Protein AF-A0A7W2D9W7-F1 (afdb_monomer_lite)

Radius of gyration: 21.61 Å; chains: 1; bounding box: 45×12×54 Å

Structure (mmCIF, N/CA/C/O backbone):
data_AF-A0A7W2D9W7-F1
#
_entry.id   AF-A0A7W2D9W7-F1
#
loop_
_atom_site.group_PDB
_atom_site.id
_atom_site.type_symbol
_atom_site.label_atom_id
_atom_site.label_alt_id
_atom_site.label_comp_id
_atom_site.label_asym_id
_atom_site.label_entity_id
_atom_site.label_seq_id
_atom_site.pdbx_PDB_ins_code
_atom_site.Cartn_x
_atom_site.Cartn_y
_atom_site.Cartn_z
_atom_site.occupancy
_atom_site.B_iso_or_equiv
_atom_site.auth_seq_id
_atom_site.auth_comp_id
_atom_site.auth_asym_id
_atom_site.auth_atom_id
_atom_site.pdbx_PDB_model_num
ATOM 1 N N . TRP A 1 1 ? 17.593 -4.191 23.555 1.00 75.06 1 TRP A N 1
ATOM 2 C CA . TRP A 1 1 ? 18.612 -3.482 22.764 1.00 75.06 1 TRP A CA 1
ATOM 3 C C . TRP A 1 1 ? 18.140 -3.491 21.316 1.00 75.06 1 TRP A C 1
ATOM 5 O O . TRP A 1 1 ? 17.527 -4.473 20.916 1.00 75.06 1 TRP A O 1
ATOM 15 N N . PHE A 1 2 ? 18.337 -2.406 20.571 1.00 84.88 2 PHE A N 1
ATOM 16 C CA . PHE A 1 2 ? 18.086 -2.353 19.126 1.00 84.88 2 PHE A CA 1
ATOM 17 C C . PHE A 1 2 ? 19.393 -1.935 18.450 1.00 84.88 2 PHE A C 1
ATOM 19 O O . PHE A 1 2 ? 20.117 -1.113 19.010 1.00 84.88 2 PHE A O 1
ATOM 26 N N . LEU A 1 3 ? 19.695 -2.510 17.287 1.00 89.69 3 LEU A N 1
ATOM 27 C CA . LEU A 1 3 ? 20.858 -2.172 16.470 1.00 89.69 3 LEU A CA 1
ATOM 28 C C . LEU A 1 3 ? 20.359 -1.716 15.101 1.00 89.69 3 LEU A C 1
ATOM 30 O O . LEU A 1 3 ? 19.605 -2.438 14.452 1.00 89.69 3 LEU A O 1
ATOM 34 N N . PHE A 1 4 ? 20.790 -0.536 14.671 1.00 88.56 4 PHE A N 1
ATOM 35 C CA . PHE A 1 4 ? 20.660 -0.122 13.281 1.00 88.56 4 PHE A CA 1
ATOM 36 C C . PHE A 1 4 ? 21.893 -0.611 12.526 1.00 88.56 4 PHE A C 1
ATOM 38 O O . PHE A 1 4 ? 23.001 -0.163 12.808 1.00 88.56 4 PHE A O 1
ATOM 45 N N . ALA A 1 5 ? 21.695 -1.552 11.606 1.00 92.38 5 ALA A N 1
ATOM 46 C CA . ALA A 1 5 ? 22.737 -2.033 10.712 1.00 92.38 5 ALA A CA 1
ATOM 47 C C . ALA A 1 5 ? 22.568 -1.368 9.345 1.00 92.38 5 ALA A C 1
ATOM 49 O O . ALA A 1 5 ? 21.471 -1.371 8.784 1.00 92.38 5 ALA A O 1
ATOM 50 N N . THR A 1 6 ? 23.648 -0.798 8.824 1.00 94.88 6 THR A N 1
ATOM 51 C CA . THR A 1 6 ? 23.718 -0.290 7.455 1.00 94.88 6 THR A CA 1
ATOM 52 C C . THR A 1 6 ? 24.395 -1.329 6.570 1.00 94.88 6 THR A C 1
ATOM 54 O O . THR A 1 6 ? 25.281 -2.058 7.017 1.00 94.88 6 THR A O 1
ATOM 57 N N . CYS A 1 7 ? 23.980 -1.401 5.312 1.00 94.25 7 CYS A N 1
ATOM 58 C CA . CYS A 1 7 ? 24.693 -2.130 4.274 1.00 94.25 7 CYS A CA 1
ATOM 59 C C . CYS A 1 7 ? 24.935 -1.195 3.094 1.00 94.25 7 CYS A C 1
ATOM 61 O O . CYS A 1 7 ? 24.112 -0.327 2.797 1.00 94.25 7 CYS A O 1
ATOM 63 N N . GLU A 1 8 ? 26.078 -1.370 2.441 1.00 94.00 8 GLU A N 1
ATOM 64 C CA . GLU A 1 8 ? 26.345 -0.726 1.164 1.00 94.00 8 GLU A CA 1
ATOM 65 C C . GLU A 1 8 ? 25.652 -1.536 0.071 1.00 94.00 8 GLU A C 1
ATOM 67 O O . GLU A 1 8 ? 25.901 -2.733 -0.089 1.00 94.00 8 GLU A O 1
ATOM 72 N N . VAL A 1 9 ? 24.746 -0.887 -0.655 1.00 93.94 9 VAL A N 1
ATOM 73 C CA . VAL A 1 9 ? 24.125 -1.449 -1.853 1.00 93.94 9 VAL A CA 1
ATOM 74 C C . VAL A 1 9 ? 24.799 -0.768 -3.041 1.00 93.94 9 VAL A C 1
ATOM 76 O O . VAL A 1 9 ? 24.730 0.459 -3.121 1.00 93.94 9 VAL A O 1
ATOM 79 N N . PRO A 1 10 ? 25.479 -1.512 -3.931 1.00 93.31 10 PRO A N 1
ATOM 80 C CA . PRO A 1 10 ? 26.125 -0.910 -5.087 1.00 93.31 10 PRO A CA 1
ATOM 81 C C . PRO A 1 10 ? 25.073 -0.270 -5.993 1.00 93.31 10 PRO A C 1
ATOM 83 O O . PRO A 1 10 ? 24.025 -0.864 -6.259 1.00 93.31 10 PRO A O 1
ATOM 86 N N . GLU A 1 11 ? 25.358 0.937 -6.477 1.00 92.31 11 GLU A N 1
ATOM 87 C CA . GLU A 1 11 ? 24.526 1.569 -7.496 1.00 92.31 11 GLU A CA 1
ATOM 88 C C . GLU A 1 11 ? 24.590 0.756 -8.792 1.00 92.31 11 GLU A C 1
ATOM 90 O O . GLU A 1 11 ? 25.656 0.303 -9.220 1.00 92.31 11 GLU A O 1
ATOM 95 N N . ALA A 1 12 ? 23.432 0.558 -9.421 1.00 90.56 12 ALA A N 1
ATOM 96 C CA . ALA A 1 12 ? 23.390 -0.033 -10.748 1.00 90.56 12 ALA A CA 1
ATOM 97 C C . ALA A 1 12 ? 24.013 0.946 -11.763 1.00 90.56 12 ALA A C 1
ATOM 99 O O . ALA A 1 12 ? 23.774 2.153 -11.658 1.00 90.56 12 ALA A O 1
ATOM 100 N N . PRO A 1 13 ? 24.782 0.463 -12.757 1.00 91.94 13 PRO A N 1
ATOM 101 C CA . PRO A 1 13 ? 25.277 1.322 -13.825 1.00 91.94 13 PRO A CA 1
ATOM 102 C C . PRO A 1 13 ? 24.103 1.960 -14.576 1.00 91.94 13 PRO A C 1
ATOM 104 O O . PRO A 1 13 ? 23.042 1.350 -14.729 1.00 91.94 13 PRO A O 1
ATOM 107 N N . LEU A 1 14 ? 24.300 3.188 -15.060 1.00 91.56 14 LEU A N 1
ATOM 108 C CA . LEU A 1 14 ? 23.282 3.893 -15.831 1.00 91.56 14 LEU A CA 1
ATOM 109 C C . LEU A 1 14 ? 22.922 3.094 -17.091 1.00 91.56 14 LEU A C 1
ATOM 111 O O . LEU A 1 14 ? 23.795 2.752 -17.887 1.00 91.56 14 LEU A O 1
ATOM 115 N N . ASN A 1 15 ? 21.627 2.851 -17.294 1.00 90.81 15 ASN A N 1
ATOM 116 C CA . ASN A 1 15 ? 21.125 2.305 -18.548 1.00 90.81 15 ASN A CA 1
ATOM 117 C C . ASN A 1 15 ? 20.927 3.446 -19.559 1.00 90.81 15 ASN A C 1
ATOM 119 O O . ASN A 1 15 ? 19.918 4.148 -19.501 1.00 90.81 15 ASN A O 1
ATOM 123 N N . ALA A 1 16 ? 21.914 3.660 -20.433 1.00 93.62 16 ALA A N 1
ATOM 124 C CA . ALA A 1 16 ? 21.889 4.730 -21.433 1.00 93.62 16 ALA A CA 1
ATOM 125 C C . ALA A 1 16 ? 20.918 4.453 -22.597 1.00 93.62 16 ALA A C 1
ATOM 127 O O . ALA A 1 16 ? 20.392 5.401 -23.174 1.00 93.62 16 ALA A O 1
ATOM 128 N N . ASP A 1 17 ? 20.644 3.177 -22.886 1.00 94.56 17 ASP A N 1
ATOM 129 C CA . ASP A 1 17 ? 19.849 2.730 -24.033 1.00 94.56 17 ASP A CA 1
ATOM 130 C C . ASP A 1 17 ? 18.748 1.752 -23.571 1.00 94.56 17 ASP A C 1
ATOM 132 O O . ASP A 1 17 ? 18.879 0.531 -23.711 1.00 94.56 17 ASP A O 1
ATOM 136 N N . PRO A 1 18 ? 17.657 2.253 -22.960 1.00 92.44 18 PRO A N 1
ATOM 137 C CA . PRO A 1 18 ? 16.559 1.406 -22.514 1.00 92.44 18 PRO A CA 1
ATOM 138 C C . PRO A 1 18 ? 15.865 0.734 -23.705 1.00 92.44 18 PRO A C 1
ATOM 140 O O . PRO A 1 18 ? 15.487 1.386 -24.674 1.00 92.44 18 PRO A O 1
ATOM 143 N N . VAL A 1 19 ? 15.671 -0.583 -23.602 1.00 94.88 19 VAL A N 1
ATOM 144 C CA . VAL A 1 19 ? 15.022 -1.395 -24.645 1.00 94.88 19 VAL A CA 1
ATOM 145 C C . VAL A 1 19 ? 13.515 -1.133 -24.710 1.00 94.88 19 VAL A C 1
ATOM 147 O O . VAL A 1 19 ? 12.939 -1.174 -25.793 1.00 94.88 19 VAL A O 1
ATOM 150 N N . ASP A 1 20 ? 12.881 -0.877 -23.562 1.00 93.94 20 ASP A N 1
ATOM 151 C CA . ASP A 1 20 ? 11.442 -0.629 -23.457 1.00 93.94 20 ASP A CA 1
ATOM 152 C C . ASP A 1 20 ? 11.089 0.086 -22.137 1.00 93.94 20 ASP A C 1
ATOM 154 O O . ASP A 1 20 ? 11.919 0.185 -21.225 1.00 93.94 20 ASP A O 1
ATOM 158 N N . PHE A 1 21 ? 9.845 0.552 -22.023 1.00 93.75 21 PHE A N 1
ATOM 159 C CA . PHE A 1 21 ? 9.275 1.173 -20.833 1.00 93.75 21 PHE A CA 1
ATOM 160 C C . PHE A 1 21 ? 7.970 0.491 -20.419 1.00 93.75 21 PHE A C 1
ATOM 162 O O . PHE A 1 21 ? 7.060 0.306 -21.223 1.00 93.75 21 PHE A O 1
ATOM 169 N N . LEU A 1 22 ? 7.831 0.219 -19.120 1.00 95.81 22 LEU A N 1
ATOM 170 C CA . LEU A 1 22 ? 6.571 -0.229 -18.536 1.00 95.81 22 LEU A CA 1
ATOM 171 C C . LEU A 1 22 ? 5.832 0.964 -17.922 1.00 95.81 22 LEU A C 1
ATOM 173 O O . LEU A 1 22 ? 6.270 1.529 -16.918 1.00 95.81 22 LEU A O 1
ATOM 177 N N . GLY A 1 23 ? 4.703 1.348 -18.515 1.00 97.31 23 GLY A N 1
ATOM 178 C CA . GLY A 1 23 ? 3.797 2.327 -17.922 1.00 97.31 23 GLY A CA 1
ATOM 179 C C . GLY A 1 23 ? 3.005 1.690 -16.785 1.00 97.31 23 GLY A C 1
ATOM 180 O O . GLY A 1 23 ? 2.501 0.581 -16.941 1.00 97.31 23 GLY A O 1
ATOM 181 N N . VAL A 1 24 ? 2.877 2.383 -15.652 1.00 97.88 24 VAL A N 1
ATOM 182 C CA . VAL A 1 24 ? 2.089 1.916 -14.502 1.00 97.88 24 VAL A CA 1
ATOM 183 C C . VAL A 1 24 ? 1.171 3.037 -14.022 1.00 97.88 24 VAL A C 1
ATOM 185 O O . VAL A 1 24 ? 1.651 4.092 -13.610 1.00 97.88 24 VAL A O 1
ATOM 188 N N . ASP A 1 25 ? -0.139 2.799 -14.045 1.00 97.19 25 ASP A N 1
ATOM 189 C CA . ASP A 1 25 ? -1.146 3.659 -13.416 1.00 97.19 25 ASP A CA 1
ATOM 190 C C . ASP A 1 25 ? -1.553 3.094 -12.049 1.00 97.19 25 ASP A C 1
ATOM 192 O O . ASP A 1 25 ? -1.779 1.890 -11.906 1.00 97.19 25 ASP A O 1
ATOM 196 N N . LEU A 1 26 ? -1.649 3.955 -11.034 1.00 96.69 26 LEU A N 1
ATOM 197 C CA . LEU A 1 26 ? -1.932 3.565 -9.651 1.00 96.69 26 LEU A CA 1
ATOM 198 C C . LEU A 1 26 ? -3.257 4.166 -9.181 1.00 96.69 26 LEU A C 1
ATOM 200 O O . LEU A 1 26 ? -3.495 5.367 -9.288 1.00 96.69 26 LEU A O 1
ATOM 204 N N . GLY A 1 27 ? -4.096 3.346 -8.554 1.00 94.62 27 GLY A N 1
ATOM 205 C CA . GLY A 1 27 ? -5.427 3.753 -8.118 1.00 94.62 27 GLY A CA 1
ATOM 206 C C . GLY A 1 27 ? -5.967 2.981 -6.913 1.00 94.62 27 GLY A C 1
ATOM 207 O O . GLY A 1 27 ? -5.290 2.198 -6.247 1.00 94.62 27 GLY A O 1
ATOM 208 N N . VAL A 1 28 ? -7.235 3.244 -6.582 1.00 91.19 28 VAL A N 1
ATOM 209 C CA . VAL A 1 28 ? -7.904 2.639 -5.412 1.00 91.19 28 VAL A CA 1
ATOM 210 C C . VAL A 1 28 ? -8.586 1.316 -5.760 1.00 91.19 28 VAL A C 1
ATOM 212 O O . VAL A 1 28 ? -8.568 0.381 -4.958 1.00 91.19 28 VAL A O 1
ATOM 215 N N . VAL A 1 29 ? -9.222 1.238 -6.931 1.00 92.94 29 VAL A N 1
ATOM 216 C CA . VAL A 1 29 ? -9.859 0.008 -7.436 1.00 92.94 29 VAL A CA 1
ATOM 217 C C . VAL A 1 29 ? -8.798 -0.856 -8.116 1.00 92.94 29 VAL A C 1
ATOM 219 O O . VAL A 1 29 ? -8.567 -1.986 -7.691 1.00 92.94 29 VAL A O 1
ATOM 222 N N . ASN A 1 30 ? -8.149 -0.264 -9.120 1.00 95.06 30 ASN A N 1
ATOM 223 C CA . ASN A 1 30 ? -6.880 -0.612 -9.759 1.00 95.06 30 ASN A CA 1
ATOM 224 C C . ASN A 1 30 ? -5.659 -0.328 -8.885 1.00 95.06 30 ASN A C 1
ATOM 226 O O . ASN A 1 30 ? -5.274 0.827 -8.907 1.00 95.06 30 ASN A O 1
ATOM 230 N N . ILE A 1 31 ? -5.065 -1.242 -8.106 1.00 95.12 31 ILE A N 1
ATOM 231 C CA . ILE A 1 31 ? -3.866 -0.860 -7.318 1.00 95.12 31 ILE A CA 1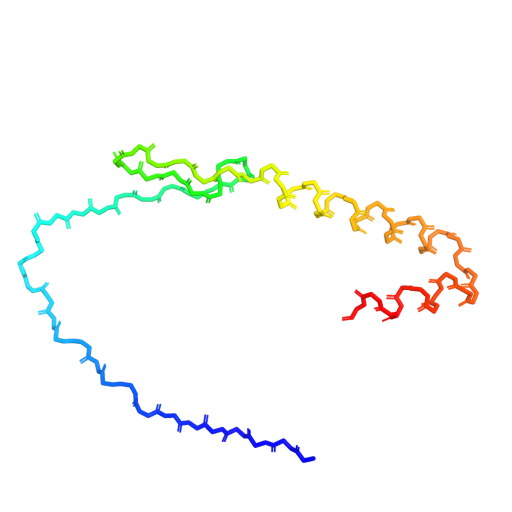
ATOM 232 C C . ILE A 1 31 ? -2.711 -0.510 -8.246 1.00 95.12 31 ILE A C 1
ATOM 234 O O . ILE A 1 31 ? -2.046 0.496 -8.025 1.00 95.12 31 ILE A O 1
ATOM 238 N N . ALA A 1 32 ? -2.532 -1.323 -9.280 1.00 96.94 32 ALA A N 1
ATOM 239 C CA . ALA A 1 32 ? -1.661 -1.044 -10.402 1.00 96.94 32 ALA A CA 1
ATOM 240 C C . ALA A 1 32 ? -2.321 -1.573 -11.678 1.00 96.94 32 ALA A C 1
ATOM 242 O O . ALA A 1 32 ? -2.943 -2.642 -11.661 1.00 96.94 32 ALA A O 1
ATOM 243 N N . VAL A 1 33 ? -2.208 -0.810 -12.757 1.00 97.56 33 VAL A N 1
ATOM 244 C CA . VAL A 1 33 ? -2.515 -1.245 -14.119 1.00 97.56 33 VAL A CA 1
ATOM 245 C C . VAL A 1 33 ? -1.292 -0.954 -14.965 1.00 97.56 33 VAL A C 1
ATOM 247 O O . VAL A 1 33 ? -0.817 0.181 -14.990 1.00 97.56 33 VAL A O 1
ATOM 250 N N . THR A 1 34 ? -0.772 -1.975 -15.623 1.00 97.94 34 THR A N 1
ATOM 251 C CA . THR A 1 34 ? 0.414 -1.855 -16.462 1.00 97.94 34 THR A CA 1
ATOM 252 C C . THR A 1 34 ? 0.027 -1.649 -17.926 1.00 97.94 34 THR A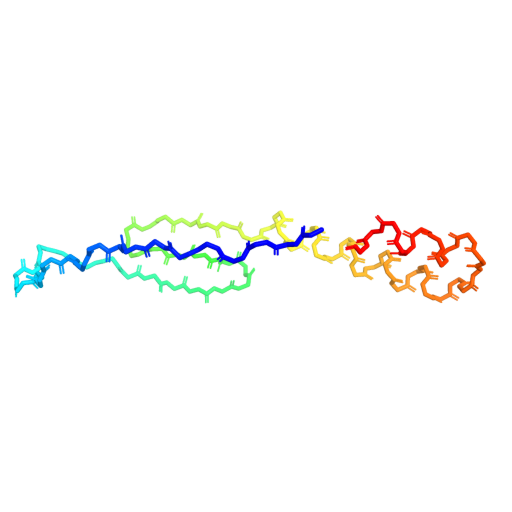 C 1
ATOM 254 O O . THR A 1 34 ? -1.054 -2.049 -18.370 1.00 97.94 34 THR A O 1
ATOM 257 N N . SER A 1 35 ? 0.905 -1.018 -18.707 1.00 97.25 35 SER A N 1
ATOM 258 C CA . SER A 1 35 ? 0.684 -0.783 -20.141 1.00 97.25 35 SER A CA 1
ATOM 259 C C . SER A 1 35 ? 0.639 -2.066 -20.980 1.00 97.25 35 SER A C 1
ATOM 261 O O . SER A 1 35 ? 0.108 -2.039 -22.086 1.00 97.25 35 SER A O 1
ATOM 263 N N . ASP A 1 36 ? 1.149 -3.184 -20.460 1.00 96.44 36 ASP A N 1
ATOM 264 C CA . ASP A 1 36 ? 1.069 -4.522 -21.065 1.00 96.44 36 ASP A CA 1
ATOM 265 C C . ASP A 1 36 ? -0.189 -5.314 -20.641 1.00 96.44 36 ASP A C 1
ATOM 267 O O . ASP A 1 36 ? -0.390 -6.450 -21.074 1.00 96.44 36 ASP A O 1
ATOM 271 N N . GLY A 1 37 ? -1.086 -4.698 -19.860 1.00 95.19 37 GLY A N 1
ATOM 272 C CA . GLY A 1 37 ? -2.422 -5.218 -19.570 1.00 95.19 37 GLY A CA 1
ATOM 273 C C . GLY A 1 37 ? -2.558 -6.010 -18.268 1.00 95.19 37 GLY A C 1
ATOM 274 O O . GLY A 1 37 ? -3.633 -6.560 -18.012 1.00 95.19 37 GLY A O 1
ATOM 275 N N . GLU A 1 38 ? -1.528 -6.060 -17.419 1.00 97.31 38 GLU A N 1
ATOM 276 C CA . GLU A 1 38 ? -1.655 -6.618 -16.073 1.00 97.31 38 GLU A CA 1
ATOM 277 C C . GLU A 1 38 ? -2.517 -5.702 -15.192 1.00 97.31 38 GLU A C 1
ATOM 279 O O . GLU A 1 38 ? -2.341 -4.483 -15.124 1.00 97.31 38 GLU A O 1
ATOM 284 N N . ILE A 1 39 ? -3.481 -6.305 -14.491 1.00 96.56 39 ILE A N 1
ATOM 285 C CA . ILE A 1 39 ? -4.383 -5.594 -13.584 1.00 96.56 39 ILE A CA 1
ATOM 286 C C . ILE A 1 39 ? -4.244 -6.178 -12.184 1.00 96.56 39 ILE A C 1
ATOM 288 O O . ILE A 1 39 ? -4.728 -7.271 -11.881 1.00 96.56 39 ILE A O 1
ATOM 292 N N . MET A 1 40 ? -3.671 -5.388 -11.282 1.00 95.75 40 MET A N 1
ATOM 293 C CA . MET A 1 40 ? -3.594 -5.710 -9.863 1.00 95.75 40 MET A CA 1
ATOM 294 C C . MET A 1 40 ? -4.814 -5.147 -9.127 1.00 95.75 40 MET A C 1
ATOM 296 O O . MET A 1 40 ? -4.854 -3.982 -8.723 1.00 95.75 40 MET A O 1
ATOM 300 N N . ALA A 1 41 ? -5.843 -5.974 -8.942 1.00 94.69 41 ALA A N 1
ATOM 301 C CA . ALA A 1 41 ? -7.099 -5.549 -8.323 1.00 94.69 41 ALA A CA 1
ATOM 302 C C . ALA A 1 41 ? -6.983 -5.303 -6.802 1.00 94.69 41 ALA A C 1
ATOM 304 O O . ALA A 1 41 ? -6.531 -6.146 -6.030 1.00 94.69 41 ALA A O 1
ATOM 305 N N . GLY A 1 42 ? -7.526 -4.180 -6.326 1.00 94.31 42 GLY A N 1
ATOM 306 C CA . GLY A 1 42 ? -7.501 -3.764 -4.917 1.00 94.31 42 GLY A CA 1
ATOM 307 C C . GLY A 1 42 ? -8.616 -4.325 -4.039 1.00 94.31 42 GLY A C 1
ATOM 308 O O . GLY A 1 42 ? -8.736 -3.942 -2.873 1.00 94.31 42 GLY A O 1
ATOM 309 N N . ARG A 1 43 ? -9.468 -5.213 -4.566 1.00 94.88 43 ARG A N 1
ATOM 310 C CA . ARG A 1 43 ? -10.691 -5.684 -3.888 1.00 94.88 43 ARG A CA 1
ATOM 311 C C . ARG A 1 43 ? -10.413 -6.268 -2.506 1.00 94.88 43 ARG A C 1
ATOM 313 O O . ARG A 1 43 ? -11.111 -5.939 -1.545 1.00 94.88 43 ARG A O 1
ATOM 320 N N . GLU A 1 44 ? -9.409 -7.132 -2.400 1.00 92.69 44 GLU A N 1
ATOM 321 C CA . GLU A 1 44 ? -9.065 -7.781 -1.138 1.00 92.69 44 GLU A CA 1
ATOM 322 C C . GLU A 1 44 ? -8.532 -6.778 -0.110 1.00 92.69 44 GLU A C 1
ATOM 324 O O . GLU A 1 44 ? -9.031 -6.729 1.019 1.00 92.69 44 GLU A O 1
ATOM 329 N N . LEU A 1 45 ? -7.594 -5.921 -0.521 1.00 93.00 45 LEU A N 1
ATOM 330 C CA . LEU A 1 45 ? -7.036 -4.866 0.324 1.00 93.00 45 LEU A CA 1
ATOM 331 C C . LEU A 1 45 ? -8.128 -3.919 0.823 1.00 93.00 45 LEU A C 1
ATOM 333 O O . LEU A 1 45 ? -8.201 -3.621 2.017 1.00 93.00 45 LEU A O 1
ATOM 337 N N . ASN A 1 46 ? -9.028 -3.494 -0.061 1.00 93.81 46 ASN A N 1
ATOM 338 C CA . ASN A 1 46 ? -10.132 -2.606 0.287 1.00 93.81 46 ASN A CA 1
ATOM 339 C C . ASN A 1 46 ? -11.117 -3.274 1.251 1.00 93.81 46 ASN A C 1
ATOM 341 O O . ASN A 1 46 ? -11.556 -2.640 2.213 1.00 93.81 46 ASN A O 1
ATOM 345 N N . ARG A 1 47 ? -11.401 -4.570 1.075 1.00 95.62 47 ARG A N 1
ATOM 346 C CA . ARG A 1 47 ? -12.225 -5.351 2.009 1.00 95.62 47 ARG A CA 1
ATOM 347 C C . ARG A 1 47 ? -11.596 -5.415 3.401 1.00 95.62 47 ARG A C 1
ATOM 349 O O . ARG A 1 47 ? -12.296 -5.211 4.394 1.00 95.62 47 ARG A O 1
ATOM 356 N N . ILE A 1 48 ? -10.290 -5.668 3.490 1.00 94.50 48 ILE A N 1
ATOM 357 C CA . ILE A 1 48 ? -9.564 -5.715 4.769 1.00 94.50 48 ILE A CA 1
ATOM 358 C C . ILE A 1 48 ? -9.550 -4.330 5.427 1.00 94.50 48 ILE A C 1
ATOM 360 O O . ILE A 1 48 ? -9.929 -4.204 6.594 1.00 94.50 48 ILE A O 1
ATOM 364 N N . ARG A 1 49 ? -9.207 -3.277 4.675 1.00 94.25 49 ARG A N 1
ATOM 365 C CA . ARG A 1 49 ? -9.204 -1.883 5.155 1.00 94.25 49 ARG A CA 1
ATOM 366 C C . ARG A 1 49 ? -10.572 -1.467 5.690 1.00 94.25 49 ARG A C 1
ATOM 368 O O . ARG A 1 49 ? -10.663 -0.923 6.791 1.00 94.25 49 ARG A O 1
ATOM 375 N N . MET A 1 50 ? -11.640 -1.764 4.949 1.00 96.06 50 MET A N 1
ATOM 376 C CA . MET A 1 50 ? -13.010 -1.479 5.371 1.00 96.06 50 MET A CA 1
ATOM 377 C C . MET A 1 50 ? -13.361 -2.237 6.655 1.00 96.06 50 MET A C 1
ATOM 379 O O . MET A 1 50 ? -13.832 -1.624 7.612 1.00 96.06 50 MET A O 1
ATOM 383 N N . ARG A 1 51 ? -13.072 -3.544 6.721 1.00 96.00 51 ARG A N 1
ATOM 384 C CA . ARG A 1 51 ? -13.329 -4.372 7.908 1.00 96.00 51 ARG A CA 1
ATOM 385 C C . ARG A 1 51 ? -12.634 -3.820 9.151 1.00 96.00 51 ARG A C 1
ATOM 387 O O . ARG A 1 51 ? -13.280 -3.687 10.193 1.00 96.00 51 ARG A O 1
ATOM 394 N N . GLU A 1 52 ? -11.347 -3.494 9.053 1.00 95.31 52 GLU A N 1
ATOM 395 C CA . GLU A 1 52 ? -10.582 -2.959 10.183 1.00 95.31 52 GLU A CA 1
ATOM 396 C C . GLU A 1 52 ? -11.072 -1.564 10.591 1.00 95.31 52 GLU A C 1
ATOM 398 O O . GLU A 1 52 ? -11.239 -1.310 11.787 1.00 95.31 52 GLU A O 1
ATOM 403 N N . ARG A 1 53 ? -11.414 -0.686 9.634 1.00 95.75 53 ARG A N 1
ATOM 404 C CA . ARG A 1 53 ? -12.015 0.629 9.922 1.00 95.75 53 ARG A CA 1
ATOM 405 C C . ARG A 1 53 ? -13.342 0.481 10.661 1.00 95.75 53 ARG A C 1
ATOM 407 O O . ARG A 1 53 ? -13.514 1.065 11.729 1.00 95.75 53 ARG A O 1
ATOM 414 N N . THR A 1 54 ? -14.258 -0.338 10.147 1.00 97.12 54 THR A N 1
ATOM 415 C CA . THR A 1 54 ? -15.565 -0.579 10.773 1.00 97.12 54 THR A CA 1
ATOM 416 C C . THR A 1 54 ? -15.418 -1.177 12.168 1.00 97.12 54 THR A C 1
ATOM 418 O O . THR A 1 54 ? -16.103 -0.752 13.101 1.00 97.12 54 THR A O 1
ATOM 421 N N . LEU A 1 55 ? -14.530 -2.160 12.344 1.00 96.06 55 LEU A N 1
ATOM 422 C CA . LEU A 1 55 ? -14.298 -2.773 13.647 1.00 96.06 55 LEU A CA 1
ATOM 423 C C . LEU A 1 55 ? -13.701 -1.772 14.639 1.00 96.06 55 LEU A C 1
ATOM 425 O O . LEU A 1 55 ? -14.178 -1.698 15.771 1.00 96.06 55 LEU A O 1
ATOM 429 N N . ARG A 1 56 ? -12.713 -0.974 14.220 1.00 96.12 56 ARG A N 1
ATOM 430 C CA . ARG A 1 56 ? -12.139 0.104 15.032 1.00 96.12 56 ARG A CA 1
ATOM 431 C C . ARG A 1 56 ? -13.225 1.070 15.496 1.00 96.12 56 ARG A C 1
ATOM 433 O O . ARG A 1 56 ? -13.338 1.277 16.702 1.00 96.12 56 ARG A O 1
ATOM 440 N N . SER A 1 57 ? -14.068 1.570 14.591 1.00 97.25 5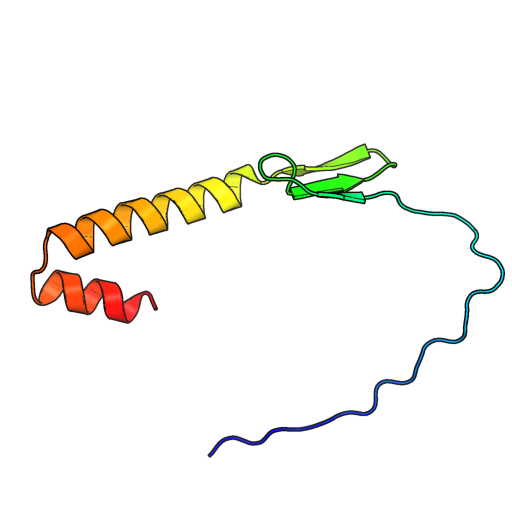7 SER A N 1
ATOM 441 C CA . SER A 1 57 ? -15.179 2.465 14.943 1.00 97.25 57 SER A CA 1
ATOM 442 C C . SER A 1 57 ? -16.152 1.816 15.932 1.00 97.25 57 SER A C 1
ATOM 444 O O . SER A 1 57 ? -16.535 2.437 16.921 1.00 97.25 57 SER A O 1
ATOM 446 N N . LYS A 1 58 ? -16.511 0.538 15.733 1.00 97.50 58 LYS A N 1
ATOM 447 C CA . LYS A 1 58 ? -17.378 -0.208 16.663 1.00 97.50 58 LYS A CA 1
ATOM 448 C C . LYS A 1 58 ? -16.752 -0.345 18.054 1.00 97.50 58 LYS A C 1
ATOM 450 O O . LYS A 1 58 ? -17.449 -0.162 19.049 1.00 97.50 58 LYS A O 1
ATOM 455 N N . LEU A 1 59 ? -15.465 -0.681 18.137 1.00 97.19 59 LEU A N 1
ATOM 456 C CA . LEU A 1 59 ? -14.756 -0.857 19.409 1.00 97.19 59 LEU A CA 1
ATOM 457 C C . LEU A 1 59 ? -14.561 0.472 20.142 1.00 97.19 59 LEU A C 1
ATOM 459 O O . LEU A 1 59 ? -14.797 0.533 21.346 1.00 97.19 59 LEU A O 1
ATOM 463 N N . GLN A 1 60 ? -14.190 1.530 19.419 1.00 96.00 60 GLN A N 1
ATOM 464 C CA . GLN A 1 60 ? -14.065 2.879 19.971 1.00 96.00 60 GLN A CA 1
ATOM 465 C C . GLN A 1 60 ? -15.405 3.372 20.521 1.00 96.00 60 GLN A C 1
ATOM 467 O O . GLN A 1 60 ? -15.449 3.832 21.656 1.00 96.00 60 GL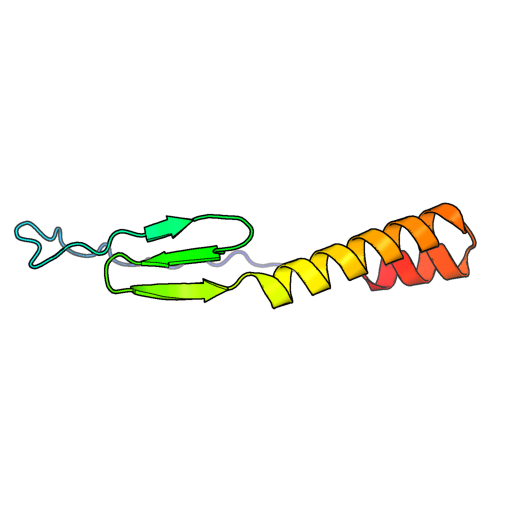N A O 1
ATOM 472 N N . ARG A 1 61 ? -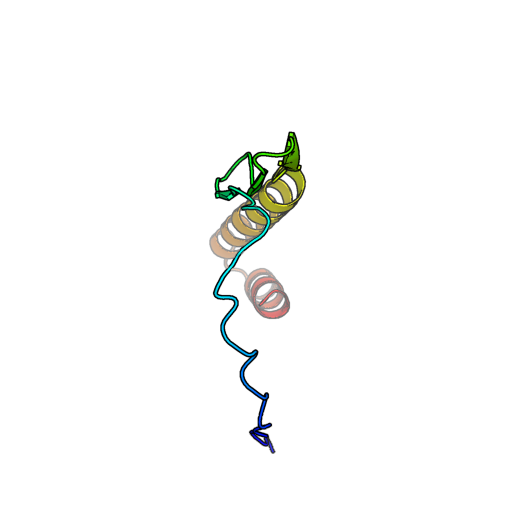16.504 3.170 19.780 1.00 97.81 61 ARG A N 1
ATOM 473 C CA . ARG A 1 61 ? -17.858 3.514 20.241 1.00 97.81 61 ARG A CA 1
ATOM 474 C C . ARG A 1 61 ? -18.273 2.749 21.500 1.00 97.81 61 ARG A C 1
ATOM 476 O O . ARG A 1 61 ? -18.918 3.325 22.362 1.00 97.81 61 ARG A O 1
ATOM 483 N N . LYS A 1 62 ? -17.917 1.462 21.619 1.00 97.56 62 LYS A N 1
ATOM 484 C CA . LYS A 1 62 ? -18.233 0.656 22.815 1.00 97.56 62 LYS A CA 1
ATOM 485 C C . LYS A 1 62 ? -17.500 1.136 24.069 1.00 97.56 62 LYS A C 1
ATOM 487 O O . LYS A 1 62 ? -18.047 1.012 25.154 1.00 97.56 62 LYS A O 1
ATOM 492 N N . ASN A 1 63 ? -16.261 1.609 23.933 1.00 96.12 63 ASN A N 1
ATOM 493 C CA . ASN A 1 63 ? -15.456 2.217 25.003 1.00 96.12 63 ASN A CA 1
ATOM 494 C C . ASN A 1 63 ? -15.291 1.399 26.312 1.00 96.12 63 ASN A C 1
ATOM 496 O O . ASN A 1 63 ? -14.862 1.929 27.335 1.00 96.12 63 ASN A O 1
ATOM 500 N N . THR A 1 64 ? -15.565 0.092 26.303 1.00 98.38 64 THR A N 1
ATOM 501 C CA . THR A 1 64 ? -15.375 -0.773 27.476 1.00 98.38 64 THR A CA 1
ATOM 502 C C . THR A 1 64 ? -13.897 -1.151 27.667 1.00 98.38 64 THR A C 1
ATOM 504 O O . THR A 1 64 ? -13.127 -1.154 26.697 1.00 98.38 64 THR A O 1
ATOM 507 N N . PRO A 1 65 ? -13.466 -1.557 28.878 1.00 98.25 65 PRO A N 1
ATOM 508 C CA . PRO A 1 65 ? -12.104 -2.052 29.108 1.00 98.25 65 PRO A CA 1
ATOM 509 C C . PRO A 1 65 ? -11.703 -3.209 28.176 1.00 98.25 65 PRO A C 1
ATOM 511 O O . PRO A 1 65 ? -10.585 -3.244 27.656 1.00 98.25 65 PRO A O 1
ATOM 514 N N . SER A 1 66 ? -12.630 -4.132 27.892 1.00 97.50 66 SER A N 1
ATOM 515 C CA . SER A 1 66 ? -12.407 -5.242 26.958 1.00 97.50 66 SER A CA 1
ATOM 516 C C . SER A 1 66 ? -12.272 -4.773 25.503 1.00 97.50 66 SER A C 1
ATOM 518 O O . SER A 1 66 ? -11.400 -5.268 24.784 1.00 97.50 66 SER A O 1
ATOM 520 N N . ALA A 1 67 ? -13.058 -3.779 25.069 1.00 97.38 67 ALA A N 1
ATOM 521 C CA . ALA A 1 67 ? -12.942 -3.189 23.736 1.00 97.38 67 ALA A CA 1
ATOM 522 C C . ALA A 1 67 ? -11.607 -2.449 23.551 1.00 97.38 67 ALA A C 1
ATOM 524 O O . ALA A 1 67 ? -10.945 -2.635 22.529 1.00 97.38 67 ALA A O 1
ATOM 525 N N . LYS A 1 68 ? -11.162 -1.693 24.564 1.00 96.44 68 LYS A N 1
ATOM 526 C CA . LYS A 1 68 ? -9.841 -1.038 24.582 1.00 96.44 68 LYS A CA 1
ATOM 527 C C . LYS A 1 68 ? -8.702 -2.058 24.499 1.00 96.44 68 LYS A C 1
ATOM 529 O O . LYS A 1 68 ? -7.789 -1.893 23.691 1.00 96.44 68 LYS A O 1
ATOM 534 N N . ARG A 1 69 ? -8.782 -3.161 25.255 1.00 97.06 69 ARG A N 1
ATOM 535 C CA . ARG A 1 69 ? -7.802 -4.263 25.195 1.00 97.06 69 ARG A CA 1
ATOM 536 C C . ARG A 1 69 ? -7.748 -4.911 23.810 1.00 97.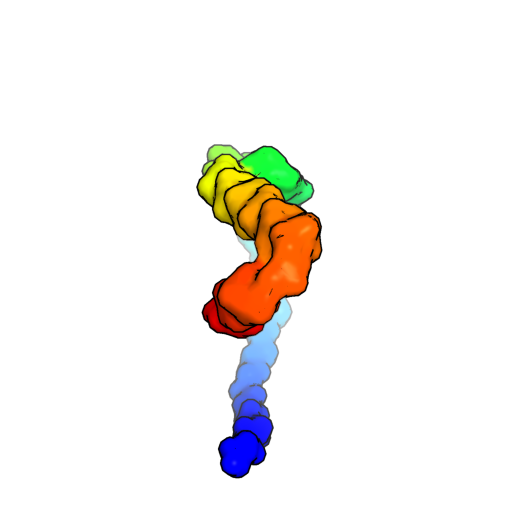06 69 ARG A C 1
ATOM 538 O O . ARG A 1 69 ? -6.664 -5.146 23.281 1.00 97.06 69 ARG A O 1
ATOM 545 N N . ARG A 1 70 ? -8.911 -5.156 23.195 1.00 96.12 70 ARG A N 1
ATOM 546 C CA . ARG A 1 70 ? -9.009 -5.687 21.825 1.00 96.12 70 ARG A CA 1
ATOM 547 C C . ARG A 1 70 ? -8.418 -4.725 20.793 1.00 96.12 70 ARG A C 1
ATOM 549 O O . ARG A 1 70 ? -7.773 -5.200 19.866 1.00 96.12 70 ARG A O 1
ATOM 556 N N . LEU A 1 71 ? -8.622 -3.415 20.955 1.00 95.81 71 LEU A N 1
ATOM 557 C CA . LEU A 1 71 ? -8.032 -2.385 20.095 1.00 95.81 71 LEU A CA 1
ATOM 558 C C . LEU A 1 71 ? -6.498 -2.378 20.204 1.00 95.81 71 LEU A C 1
ATOM 560 O O . LEU A 1 71 ? -5.826 -2.320 19.181 1.00 95.81 71 LEU A O 1
ATOM 564 N N . LYS A 1 72 ? -5.951 -2.492 21.424 1.00 95.06 72 LYS A N 1
ATOM 565 C CA . LYS A 1 72 ? -4.499 -2.530 21.670 1.00 95.06 72 LYS A CA 1
ATOM 566 C C . LYS A 1 72 ? -3.830 -3.755 21.044 1.00 95.06 72 LYS A C 1
ATOM 568 O O . LYS A 1 72 ? -2.789 -3.599 20.437 1.00 95.06 72 LYS A O 1
ATOM 573 N N . LYS A 1 73 ? -4.440 -4.945 21.132 1.00 94.81 73 LYS A N 1
ATOM 574 C CA . LYS A 1 73 ? -3.899 -6.185 20.525 1.00 94.81 73 LYS A CA 1
ATOM 575 C C . LYS A 1 73 ? -3.847 -6.145 18.986 1.00 94.81 73 LYS A C 1
ATOM 577 O O . LYS A 1 73 ? -3.252 -7.018 18.373 1.00 94.81 73 LYS A O 1
ATOM 582 N N . ARG A 1 74 ? -4.549 -5.196 18.365 1.00 85.44 74 ARG A N 1
ATOM 583 C CA . ARG A 1 74 ? -4.662 -5.053 16.906 1.00 85.44 74 ARG A CA 1
ATOM 584 C C . ARG A 1 74 ? -3.790 -3.934 16.327 1.00 85.44 74 ARG A C 1
ATOM 586 O O . ARG A 1 74 ? -3.843 -3.726 15.121 1.00 85.44 74 ARG A O 1
ATOM 593 N N . ARG A 1 75 ? -3.090 -3.180 17.175 1.00 67.62 75 ARG A N 1
ATOM 594 C CA . ARG A 1 75 ? -2.037 -2.239 16.778 1.00 67.62 75 ARG A CA 1
ATOM 595 C C . ARG A 1 75 ? -0.702 -2.952 16.859 1.00 67.62 75 ARG A C 1
ATOM 597 O O . ARG A 1 75 ? 0.133 -2.628 15.999 1.00 67.62 75 ARG A O 1
#

Secondary structure (DSSP, 8-state):
-------PPPPPPP-SS-S----EE--SSEEEEETTS-EEE-HHHHHHHHHHHHHHHHHHHH--HHHHHHHHTT-

Sequence (75 aa):
WFLFATCEVPEAPLNADPVDFLGVDLGVVNIAVTSDGEIMAGRELNRIRMRERTLRSKLQRKNTPSAKRRLKKRR

Foldseek 3Di:
DDDDDDDDDDDDPDDPDDPDDWDWDDDQQFNIAIPVGDTDGCVVVVVVVVVVVVLLVVLVVVPDPVSVVVVVVVD

pLDDT: mean 94.21, std 4.66, range [67.62, 98.38]

Organism: NCBI:txid2758039